Protein 1XBI (pdb70)

B-factor: mean 18.53, std 11.99, range [3.73, 76.04]

Sequence (118 aa):
HMAVYVKFKVPEEIQKELLDAVAKAQKIKKGANEVTKAVERGIAKLVIIAEDVKPEEVVAHLPYLCEEKGIPYAYVASKQDLGKAAGLEVAASSVAIINEGDAEELKVLIEKVNVLKQ

Structure (mmCIF, N/CA/C/O backbone):
data_1XBI
#
_entry.id   1XBI
#
_cell.length_a   43.665
_cell.length_b   48.869
_cell.length_c   51.914
_cell.angle_alpha   90.00
_cell.angle_beta   90.00
_cell.angle_gamma   90.00
#
_symmetry.space_group_name_H-M   'P 21 21 21'
#
loop_
_entity.id
_entity.type
_entity.pdbx_description
1 polymer '50S ribosomal protein L7Ae'
2 non-polymer '4-(2-HYDROXYETHYL)-1-PIPERAZINE ETHANESULFONIC ACID'
3 water water
#
loop_
_atom_site.group_PDB
_atom_site.id
_atom_site.type_symbol
_atom_site.label_atom_id
_atom_site.label_alt_id
_atom_site.label_comp_id
_atom_site.label_asym_id
_atom_site.label_entity_id
_atom_site.label_seq_id
_atom_site.pdbx_PDB_ins_code
_atom_site.Cartn_x
_atom_site.Cartn_y
_atom_site.Cartn_z
_atom_site.occupancy
_atom_site.B_iso_or_equiv
_atom_site.auth_seq_id
_atom_site.auth_comp_id
_atom_site.auth_asym_id
_atom_site.auth_atom_id
_atom_site.pdbx_PDB_model_num
ATOM 1 N N . HIS A 1 3 ? 10.164 56.514 18.418 1.00 58.97 -1 HIS A N 1
ATOM 2 C CA . HIS A 1 3 ? 9.504 55.356 19.308 1.00 55.51 -1 HIS A CA 1
ATOM 3 C C . HIS A 1 3 ? 10.780 54.799 20.132 1.00 47.80 -1 HIS A C 1
ATOM 4 O O . HIS A 1 3 ? 11.594 55.459 20.564 1.00 50.32 -1 HIS A O 1
ATOM 11 N N . MET A 1 4 ? 11.002 53.564 19.945 1.00 39.62 1 MET A N 1
ATOM 12 C CA . MET A 1 4 ? 11.626 52.743 20.382 1.00 32.63 1 MET A CA 1
ATOM 13 C C . MET A 1 4 ? 11.367 52.549 21.790 1.00 21.51 1 MET A C 1
ATOM 14 O O . MET A 1 4 ? 12.001 53.096 22.662 1.00 22.57 1 MET A O 1
ATOM 19 N N . ALA A 1 5 ? 10.431 51.578 22.031 1.00 16.38 2 ALA A N 1
ATOM 20 C CA . ALA A 1 5 ? 10.421 51.028 23.449 1.00 14.68 2 ALA A CA 1
ATOM 21 C C . ALA A 1 5 ? 11.703 50.416 23.803 1.00 13.29 2 ALA A C 1
ATOM 22 O O . ALA A 1 5 ? 12.593 49.972 23.074 1.00 14.93 2 ALA A O 1
ATOM 24 N N . VAL A 1 6 ? 11.976 50.357 25.132 1.00 13.15 3 VAL A N 1
ATOM 25 C CA . VAL A 1 6 ? 13.127 49.830 25.799 1.00 12.45 3 VAL A CA 1
ATOM 26 C C . VAL A 1 6 ? 13.380 48.383 25.295 1.00 11.99 3 VAL A C 1
ATOM 27 O O . VAL A 1 6 ? 14.499 47.893 25.081 1.00 11.94 3 VAL A O 1
ATOM 31 N N . TYR A 1 7 ? 12.251 47.614 25.122 1.00 12.08 4 TYR A N 1
ATOM 32 C CA . TYR A 1 7 ? 12.424 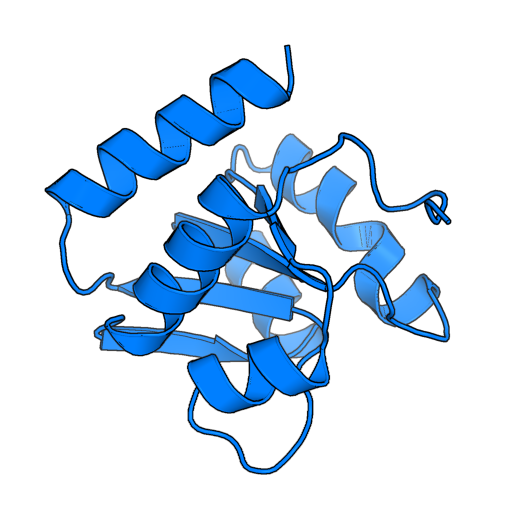46.239 24.720 1.00 10.63 4 TYR A CA 1
ATOM 33 C C . TYR A 1 7 ? 12.840 45.980 23.276 1.00 8.96 4 TYR A C 1
AT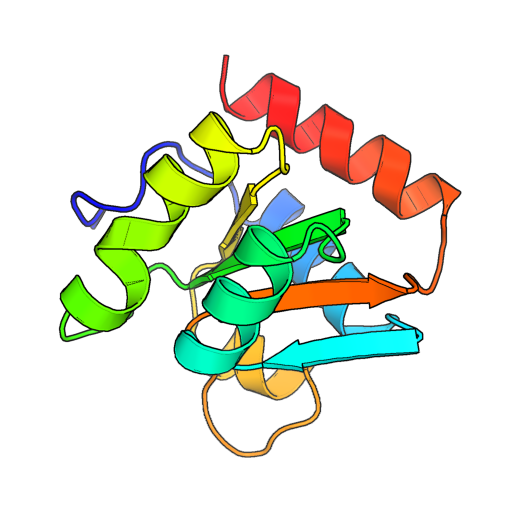OM 34 O O . TYR A 1 7 ? 13.155 44.883 22.878 1.00 10.61 4 TYR A O 1
ATOM 43 N N . VAL A 1 8 ? 12.852 47.071 22.499 1.00 10.58 5 VAL A N 1
ATOM 44 C CA . VAL A 1 8 ? 13.229 47.039 21.078 1.00 9.55 5 VAL A CA 1
ATOM 45 C C . VAL A 1 8 ? 14.774 47.268 21.035 1.00 10.63 5 VAL A C 1
ATOM 46 O O . VAL A 1 8 ? 15.122 48.516 21.179 1.00 12.06 5 VAL A O 1
ATOM 50 N N . LYS A 1 9 ? 15.547 46.284 20.941 1.00 10.72 6 LYS A N 1
ATOM 51 C CA . LYS A 1 9 ? 17.011 46.466 21.154 1.00 12.27 6 LYS A CA 1
ATOM 52 C C . LYS A 1 9 ? 17.775 46.889 19.944 1.00 12.40 6 LYS A C 1
ATOM 53 O O . LYS A 1 9 ? 18.990 47.245 20.086 1.00 13.49 6 LYS A O 1
ATOM 63 N N . PHE A 1 10 ? 17.207 46.744 18.757 1.00 12.57 7 PHE A N 1
ATOM 64 C CA . PHE A 1 10 ? 17.896 47.205 17.498 1.00 12.20 7 PHE A CA 1
ATOM 65 C C . PHE A 1 10 ? 16.846 47.570 16.517 1.00 10.83 7 PHE A C 1
ATOM 66 O O . PHE A 1 10 ? 15.668 47.159 16.648 1.00 12.35 7 PHE A O 1
ATOM 74 N N . LYS A 1 11 ? 17.154 48.356 15.485 1.00 13.72 8 LYS A N 1
ATOM 75 C CA . LYS A 1 11 ? 16.242 48.761 14.415 1.00 13.46 8 LYS A CA 1
ATOM 76 C C . LYS A 1 11 ? 16.200 47.947 13.292 1.00 13.25 8 LYS A C 1
ATOM 77 O O . LYS A 1 11 ? 17.191 47.595 12.752 1.00 18.55 8 LYS A O 1
ATOM 83 N N . VAL A 1 12 ? 15.018 47.460 12.913 1.00 12.91 9 VAL A N 1
ATOM 84 C CA . VAL A 1 12 ? 14.820 46.608 11.829 1.00 14.13 9 VAL A CA 1
ATOM 85 C C . VAL A 1 12 ? 14.029 47.442 10.755 1.00 13.97 9 VAL A C 1
ATOM 86 O O . VAL A 1 12 ? 12.931 47.891 10.993 1.00 16.25 9 VAL A O 1
ATOM 90 N N . PRO A 1 13 ? 14.640 47.668 9.681 1.00 16.92 10 PRO A N 1
ATOM 91 C CA . PRO A 1 13 ? 13.962 48.545 8.720 1.00 19.37 10 PRO A CA 1
ATOM 92 C C . PRO A 1 13 ? 12.843 47.803 8.006 1.00 16.62 10 PRO A C 1
ATOM 93 O O . PRO A 1 13 ? 12.694 46.583 7.996 1.00 14.52 10 PRO A O 1
ATOM 97 N N . GLU A 1 14 ? 11.983 48.553 7.375 1.00 15.73 11 GLU A N 1
ATOM 98 C CA . GLU A 1 14 ? 10.738 48.122 6.800 1.00 16.12 11 GLU A CA 1
ATOM 99 C C . GLU A 1 14 ? 10.976 46.991 5.814 1.00 15.48 11 GLU A C 1
ATOM 100 O O . GLU A 1 14 ? 10.142 46.097 5.683 1.00 14.54 11 GLU A O 1
ATOM 106 N N . GLU A 1 15 ? 12.103 47.009 4.999 1.00 15.16 12 GLU A N 1
ATOM 107 C CA . GLU A 1 15 ? 12.236 46.023 4.091 1.00 14.91 12 GLU A CA 1
ATOM 108 C C . GLU A 1 15 ? 12.426 44.584 4.714 1.00 14.47 12 GLU A C 1
ATOM 109 O O . GLU A 1 15 ? 11.724 43.617 4.289 1.00 14.07 12 GLU A O 1
ATOM 115 N N . ILE A 1 16 ? 13.136 44.577 5.812 1.00 14.64 13 ILE A N 1
ATOM 116 C CA . ILE A 1 16 ? 13.287 43.246 6.546 1.00 13.75 13 ILE A CA 1
ATOM 117 C C . ILE A 1 16 ? 12.030 42.970 7.322 1.00 11.15 13 ILE A C 1
ATOM 118 O O . ILE A 1 16 ? 11.669 41.790 7.446 1.00 13.14 13 ILE A O 1
ATOM 123 N N . GLN A 1 17 ? 11.366 43.981 7.851 1.00 11.34 14 GLN A N 1
ATOM 124 C CA . GLN A 1 17 ? 10.023 43.665 8.421 1.00 10.01 14 GLN A CA 1
ATOM 125 C C . GLN A 1 17 ? 9.148 43.001 7.548 1.00 14.16 14 GLN A C 1
ATOM 126 O O . GLN A 1 17 ? 8.404 42.071 7.879 1.00 12.00 14 GLN A O 1
ATOM 132 N N . LYS A 1 18 ? 9.078 43.397 6.271 1.00 12.15 15 LYS A N 1
ATOM 133 C CA . LYS A 1 18 ? 8.204 42.657 5.315 1.00 10.84 15 LYS A CA 1
ATOM 134 C C . LYS A 1 18 ? 8.622 41.207 5.118 1.00 11.87 15 LYS A C 1
ATOM 135 O O . LYS A 1 18 ? 7.774 40.303 5.056 1.00 13.30 15 LYS A O 1
ATOM 141 N N . GLU A 1 19 ? 9.916 40.968 4.996 1.00 11.45 16 GLU A N 1
ATOM 142 C CA . GLU A 1 19 ? 10.425 39.676 4.924 1.00 13.18 16 GLU A CA 1
ATOM 143 C C . GLU A 1 19 ? 9.990 38.753 6.124 1.00 10.50 16 GLU A C 1
ATOM 144 O O . GLU A 1 19 ? 9.763 37.624 6.020 1.00 13.75 16 GLU A O 1
ATOM 150 N N . LEU A 1 20 ? 10.052 39.363 7.316 1.00 10.93 17 LEU A N 1
ATOM 151 C CA . LEU A 1 20 ? 9.638 38.681 8.549 1.00 8.62 17 LEU A CA 1
ATOM 152 C C . LEU A 1 20 ? 8.226 38.342 8.462 1.00 10.66 17 LEU A C 1
ATOM 153 O O . LEU A 1 20 ? 7.812 37.222 8.814 1.00 9.65 17 LEU A O 1
ATOM 158 N N . LEU A 1 21 ? 7.333 39.264 8.169 1.00 10.58 18 LEU A N 1
ATOM 159 C CA . LEU A 1 21 ? 5.890 38.992 8.003 1.00 10.24 18 LEU A CA 1
ATOM 160 C C . LEU A 1 21 ? 5.646 37.894 6.973 1.00 12.49 18 LEU A C 1
ATOM 161 O O . LEU A 1 21 ? 4.843 37.068 7.183 1.00 11.68 18 LEU A O 1
ATOM 166 N N . ASP A 1 22 ? 6.409 37.977 5.887 1.00 11.49 19 ASP A N 1
ATOM 167 C CA . ASP A 1 22 ? 6.159 37.011 4.844 1.00 12.78 19 ASP A CA 1
ATOM 168 C C . ASP A 1 22 ? 6.611 35.697 5.284 1.00 10.86 19 ASP A C 1
ATOM 169 O O . ASP A 1 22 ? 6.056 34.672 4.998 1.00 12.86 19 ASP A O 1
ATOM 174 N N . ALA A 1 23 ? 7.676 35.507 6.091 1.00 11.07 20 ALA A N 1
ATOM 175 C CA . ALA A 1 23 ? 8.134 34.258 6.670 1.00 12.46 20 ALA A CA 1
ATOM 176 C C . ALA A 1 23 ? 7.039 33.682 7.505 1.00 11.00 20 ALA A C 1
ATOM 177 O O . ALA A 1 23 ? 6.838 32.473 7.615 1.00 12.15 20 ALA A O 1
ATOM 179 N N . VAL A 1 24 ? 6.436 34.451 8.455 1.00 9.94 21 VAL A N 1
ATOM 180 C CA . VAL A 1 24 ? 5.351 34.119 9.279 1.00 10.02 21 VAL A CA 1
ATOM 181 C C . VAL A 1 24 ? 4.170 33.593 8.426 1.00 13.07 21 VAL A C 1
ATOM 182 O O . VAL A 1 24 ? 3.711 32.511 8.657 1.00 11.55 21 VAL A O 1
ATOM 186 N N . ALA A 1 25 ? 3.846 34.265 7.393 1.00 13.26 22 ALA A N 1
ATOM 187 C CA . ALA A 1 25 ? 2.607 33.847 6.512 1.00 10.68 22 ALA A CA 1
ATOM 188 C C . ALA A 1 25 ? 2.864 32.626 5.827 1.00 16.15 22 ALA A C 1
ATOM 189 O O . ALA A 1 25 ? 1.878 31.893 5.668 1.00 17.08 22 ALA A O 1
ATOM 191 N N . LYS A 1 26 ? 4.065 32.237 5.449 1.00 14.94 23 LYS A N 1
ATOM 192 C CA . LYS A 1 26 ? 4.257 31.028 4.784 1.00 12.26 23 LYS A CA 1
ATOM 193 C C . LYS A 1 26 ? 4.6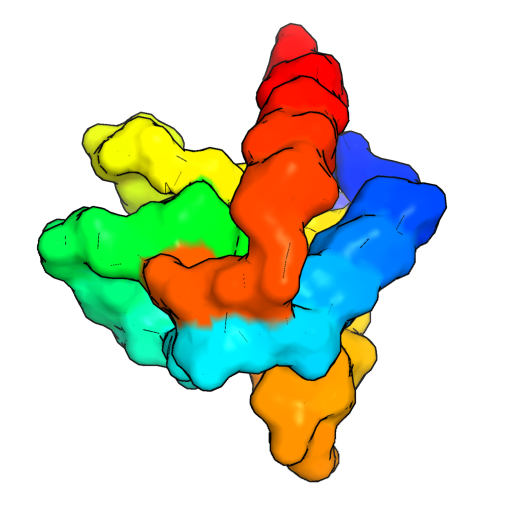60 29.955 5.638 1.00 15.75 23 LYS A C 1
ATOM 194 O O . LYS A 1 26 ? 4.927 28.748 5.238 1.00 13.87 23 LYS A O 1
ATOM 200 N N . ALA A 1 27 ? 4.830 30.126 6.961 1.00 11.91 24 ALA A N 1
ATOM 201 C CA . ALA A 1 27 ? 5.257 29.108 7.901 1.00 11.37 24 ALA A CA 1
ATOM 202 C C . ALA A 1 27 ? 4.291 27.873 7.950 1.00 10.15 24 ALA A C 1
ATOM 203 O O . ALA A 1 27 ? 3.101 28.166 7.856 1.00 13.78 24 ALA A O 1
ATOM 205 N N . GLN A 1 28 ? 4.815 26.739 8.251 1.00 11.69 25 GLN A N 1
ATOM 206 C CA . GLN A 1 28 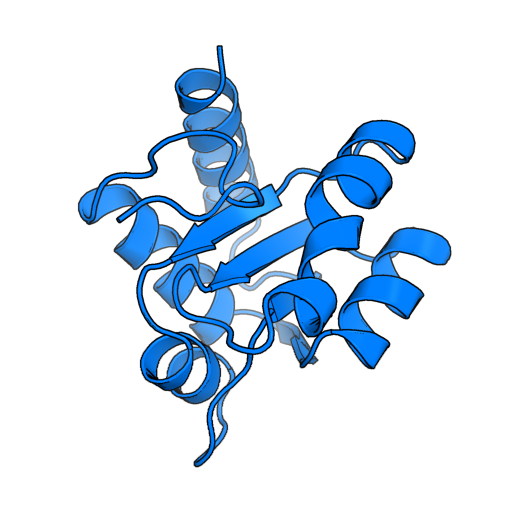? 3.975 25.573 8.416 1.00 12.33 25 GLN A CA 1
ATOM 207 C C . GLN A 1 28 ? 3.452 25.465 9.768 1.00 14.92 25 GLN A C 1
ATOM 208 O O . GLN A 1 28 ? 2.376 25.006 9.955 1.00 14.14 25 GLN A O 1
ATOM 217 N N . LYS A 1 29 ? 4.180 25.814 10.804 1.00 12.16 26 LYS A N 1
ATOM 218 C CA . LYS A 1 29 ? 3.776 25.815 12.203 1.00 10.71 26 LYS A CA 1
ATOM 219 C C . LYS A 1 29 ? 4.314 26.992 12.949 1.00 9.80 26 LYS A C 1
ATOM 220 O O . LYS A 1 29 ? 5.558 27.209 12.877 1.00 10.00 26 LYS A O 1
ATOM 226 N N . ILE A 1 30 ? 3.484 27.722 13.651 1.00 9.74 27 ILE A N 1
ATOM 227 C CA . ILE A 1 30 ? 3.869 28.870 14.433 1.00 9.15 27 ILE A CA 1
ATOM 228 C C . ILE A 1 30 ? 3.298 28.726 15.768 1.00 10.86 27 ILE A C 1
ATOM 229 O O . ILE A 1 30 ? 2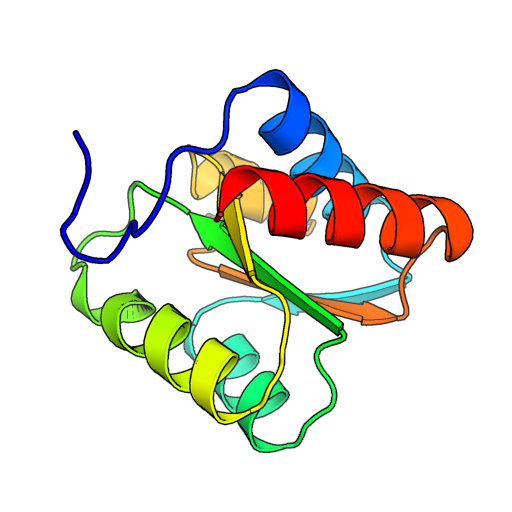.250 28.103 15.991 1.00 11.57 27 ILE A O 1
ATOM 234 N N . LYS A 1 31 ? 3.776 29.549 16.753 1.00 9.15 28 LYS A N 1
ATOM 235 C CA . LYS A 1 31 ? 3.130 29.797 17.975 1.00 9.13 28 LYS A CA 1
ATOM 236 C C . LYS A 1 31 ? 2.858 31.316 18.031 1.00 9.30 28 LYS A C 1
ATOM 237 O O . LYS A 1 31 ? 3.654 32.106 17.574 1.00 10.24 28 LYS A O 1
ATOM 243 N N . LYS A 1 32 ? 1.764 31.694 18.614 1.00 9.11 29 LYS A N 1
ATOM 244 C CA . LYS A 1 32 ? 1.228 33.015 18.583 1.00 9.91 29 LYS A CA 1
ATOM 245 C C . LYS A 1 32 ? 0.972 33.650 19.937 1.00 9.41 29 LYS A C 1
ATOM 246 O O . LYS A 1 32 ? 0.361 32.972 20.803 1.00 10.54 29 LYS A O 1
ATOM 252 N N . GLY A 1 33 ? 1.472 34.824 20.256 1.00 8.33 30 GLY A N 1
ATOM 253 C CA . GLY A 1 33 ? 1.260 35.515 21.437 1.00 8.55 30 GLY A CA 1
ATOM 254 C C . GLY A 1 33 ? 2.381 35.348 22.408 1.00 8.09 30 GLY A C 1
ATOM 255 O O . GLY A 1 33 ? 3.062 34.260 22.321 1.00 8.10 30 GLY A O 1
ATOM 256 N N . ALA A 1 34 ? 2.526 36.192 23.368 1.00 9.50 31 ALA A N 1
ATOM 257 C CA . ALA A 1 34 ? 3.724 36.100 24.309 1.00 8.75 31 ALA A CA 1
ATOM 258 C C . ALA A 1 34 ? 3.718 34.886 25.093 1.00 10.83 31 ALA A C 1
ATOM 259 O O . ALA A 1 34 ? 4.828 34.350 25.305 1.00 11.03 31 ALA A O 1
ATOM 261 N N . ASN A 1 35 ? 2.613 34.385 25.530 1.00 10.04 32 ASN A N 1
ATOM 262 C CA . ASN A 1 35 ? 2.697 33.256 26.485 1.00 13.03 32 ASN A CA 1
ATOM 263 C C . ASN A 1 35 ? 3.177 32.024 25.696 1.00 11.09 32 ASN A C 1
ATOM 264 O O . ASN A 1 35 ? 4.116 31.293 26.133 1.00 11.46 32 ASN A O 1
ATOM 273 N N . GLU A 1 36 ? 2.652 31.673 24.523 1.00 9.68 33 GLU A N 1
ATOM 274 C CA . GLU A 1 36 ? 3.000 30.585 23.699 1.00 9.88 33 GLU A CA 1
ATOM 275 C C . GLU A 1 36 ? 4.386 30.728 23.186 1.00 10.63 33 GLU A C 1
ATOM 276 O O . GLU A 1 36 ? 5.188 29.746 22.997 1.00 10.81 33 GLU A O 1
ATOM 282 N N . VAL A 1 37 ? 4.794 31.914 22.725 1.00 7.03 34 VAL A N 1
ATOM 283 C CA . VAL A 1 37 ? 6.134 32.175 22.275 1.00 8.28 34 VAL A CA 1
ATOM 284 C C . VAL A 1 37 ? 7.150 31.914 23.382 1.00 8.36 34 VAL A C 1
ATOM 285 O O . VAL A 1 37 ? 8.184 31.263 23.118 1.00 8.75 34 VAL A O 1
ATOM 289 N N . THR A 1 38 ? 6.886 32.448 24.568 1.00 8.42 35 THR A N 1
ATOM 290 C CA . THR A 1 38 ? 7.838 32.234 25.662 1.00 10.19 35 THR A CA 1
ATOM 291 C C . THR A 1 38 ? 7.922 30.810 25.955 1.00 10.54 35 THR A C 1
ATOM 292 O O . THR A 1 38 ? 9.113 30.241 26.118 1.00 9.82 35 THR A O 1
ATOM 296 N N . LYS A 1 39 ? 6.878 29.963 25.925 1.00 10.25 36 LYS A N 1
ATOM 297 C CA . LYS A 1 39 ? 6.953 28.515 26.192 1.00 9.66 36 LYS A CA 1
ATOM 298 C C . LYS A 1 39 ? 7.846 27.935 25.173 1.00 12.98 36 LYS A C 1
ATOM 299 O O . LYS A 1 39 ? 8.616 26.966 25.335 1.00 13.21 36 LYS A O 1
ATOM 305 N N . ALA A 1 40 ? 7.682 28.317 23.824 1.00 10.70 37 ALA A N 1
ATOM 306 C CA . ALA A 1 40 ? 8.407 27.676 22.761 1.00 10.55 37 ALA A CA 1
ATOM 307 C C . ALA A 1 40 ? 9.822 27.974 22.837 1.00 10.59 37 ALA A C 1
ATOM 308 O O . ALA A 1 40 ? 10.674 27.055 22.537 1.00 13.00 37 ALA A O 1
ATOM 310 N N . VAL A 1 41 ? 10.286 29.142 23.255 1.00 10.57 38 VAL A N 1
ATOM 311 C CA . VAL A 1 41 ? 11.742 29.470 23.411 1.00 12.27 38 VAL A CA 1
ATOM 312 C C . VAL A 1 41 ? 12.269 28.635 24.566 1.00 13.16 38 VAL A C 1
ATOM 313 O O . VAL A 1 41 ? 13.300 28.080 24.505 1.00 14.87 38 VAL A O 1
ATOM 317 N N . GLU A 1 42 ? 11.507 28.569 25.636 1.00 10.62 39 GLU A N 1
ATOM 318 C CA . GLU A 1 42 ? 11.959 27.831 26.850 1.00 12.41 39 GLU A CA 1
ATOM 319 C C . GLU A 1 42 ? 12.101 26.389 26.500 1.00 15.16 39 GLU A C 1
ATOM 320 O O . GLU A 1 42 ? 13.138 25.746 27.006 1.00 17.83 39 GLU A O 1
ATOM 331 N N . ARG A 1 43 ? 11.317 25.765 25.675 1.00 13.13 40 ARG A N 1
ATOM 332 C CA . ARG A 1 43 ? 11.442 24.380 25.339 1.00 16.46 40 ARG A CA 1
ATOM 333 C C . ARG A 1 43 ? 12.450 24.173 24.157 1.00 17.30 40 ARG A C 1
ATOM 334 O O . ARG A 1 43 ? 12.745 22.986 23.945 1.00 22.04 40 ARG A O 1
ATOM 347 N N . GLY A 1 44 ? 12.935 25.173 23.473 1.00 13.57 41 GLY A N 1
ATOM 348 C CA . GLY A 1 44 ? 13.840 25.114 22.401 1.00 15.55 41 GLY A CA 1
ATOM 349 C C . GLY A 1 44 ? 13.298 24.732 21.087 1.00 17.50 41 GLY A C 1
ATOM 350 O O . GLY A 1 44 ? 14.042 24.345 20.244 1.00 19.57 41 GLY A O 1
ATOM 351 N N . ILE A 1 45 ? 12.018 24.923 20.803 1.00 13.11 42 ILE A N 1
ATOM 352 C CA . ILE A 1 45 ? 11.431 24.630 19.537 1.00 14.96 42 ILE A CA 1
ATOM 353 C C . ILE A 1 45 ? 11.321 25.817 18.563 1.00 12.61 42 ILE A C 1
ATOM 354 O O . ILE A 1 45 ? 10.913 25.665 17.405 1.00 12.93 42 ILE A O 1
ATOM 359 N N . ALA A 1 46 ? 11.493 27.046 19.103 1.00 10.14 43 ALA A N 1
ATOM 360 C CA . ALA A 1 46 ? 11.437 28.196 18.185 1.00 11.55 43 ALA A CA 1
ATOM 361 C C . ALA A 1 46 ? 12.688 28.347 17.399 1.00 9.46 43 ALA A C 1
ATOM 362 O O . ALA A 1 46 ? 13.808 28.386 17.886 1.00 13.03 43 ALA A O 1
ATOM 364 N N . LYS A 1 47 ? 12.515 28.543 16.121 1.00 10.10 44 LYS A N 1
ATOM 365 C CA . LYS A 1 47 ? 13.633 28.796 15.220 1.00 10.71 44 LYS A CA 1
ATOM 366 C C . LYS A 1 47 ? 13.850 30.292 14.955 1.00 10.91 44 LYS A C 1
ATOM 367 O O . LYS A 1 47 ? 14.967 30.716 14.722 1.00 10.86 44 LYS A O 1
ATOM 373 N N . LEU A 1 48 ? 12.860 31.108 15.173 1.00 11.00 45 LEU A N 1
ATOM 374 C CA . LEU A 1 48 ? 12.917 32.539 14.938 1.00 9.46 45 LEU A CA 1
ATOM 375 C C . LEU A 1 48 ? 11.714 33.106 15.647 1.00 8.40 45 LEU A C 1
ATOM 376 O O . LEU A 1 48 ? 10.592 32.685 15.555 1.00 8.57 45 LEU A O 1
ATOM 381 N N . VAL A 1 49 ? 11.990 34.179 16.437 1.00 8.57 46 VAL A N 1
ATOM 382 C CA . VAL A 1 49 ? 10.932 34.910 17.226 1.00 8.00 46 VAL A CA 1
ATOM 383 C C . VAL A 1 49 ? 10.757 36.260 16.621 1.00 6.99 46 VAL A C 1
ATOM 384 O O . VAL A 1 49 ? 11.767 36.986 16.341 1.00 9.42 46 VAL A O 1
ATOM 388 N N . ILE A 1 50 ? 9.563 36.720 16.352 1.00 7.36 47 ILE A N 1
ATOM 389 C CA . ILE A 1 50 ? 9.257 38.008 15.764 1.00 7.09 47 ILE A CA 1
ATOM 390 C C . ILE A 1 50 ? 8.401 38.793 16.743 1.00 6.44 47 ILE A C 1
ATOM 391 O O . ILE A 1 50 ? 7.422 38.236 17.279 1.00 8.06 47 ILE A O 1
ATOM 400 N N . ILE A 1 51 ? 8.826 39.970 17.212 1.00 7.00 48 ILE A N 1
ATOM 401 C CA . ILE A 1 51 ? 8.197 40.751 18.274 1.00 7.24 48 ILE A CA 1
ATOM 402 C C . ILE A 1 51 ? 7.688 42.094 17.702 1.00 8.43 48 ILE A C 1
ATOM 403 O O . ILE A 1 51 ? 8.442 42.729 17.021 1.00 8.10 48 ILE A O 1
ATOM 408 N N . ALA A 1 52 ? 6.428 42.394 17.880 1.00 8.49 49 ALA A N 1
ATOM 409 C CA . ALA A 1 52 ? 5.901 43.694 17.527 1.00 7.88 49 ALA A CA 1
ATOM 410 C C . ALA A 1 52 ? 6.473 44.808 18.334 1.00 9.71 49 ALA A C 1
ATOM 411 O O . ALA A 1 52 ? 6.674 44.607 19.507 1.00 8.80 49 ALA A O 1
ATOM 413 N N . GLU A 1 53 ? 6.645 45.995 17.723 1.00 8.40 50 GLU A N 1
ATOM 414 C CA . GLU A 1 53 ? 7.204 47.146 18.434 1.00 7.91 50 GLU A CA 1
ATOM 415 C C . GLU A 1 53 ? 6.247 47.870 19.161 1.00 8.99 50 GLU A C 1
ATOM 416 O O . GLU A 1 53 ? 6.642 48.752 19.978 1.00 11.10 50 GLU A O 1
ATOM 422 N N . ASP A 1 54 ? 4.954 47.720 18.982 1.00 9.02 51 ASP A N 1
ATOM 423 C CA . ASP A 1 54 ? 3.880 48.548 19.559 1.00 10.31 51 ASP A CA 1
ATOM 424 C C . ASP A 1 54 ? 3.005 47.888 20.565 1.00 10.21 51 ASP A C 1
ATOM 425 O O . ASP A 1 54 ? 1.864 48.255 20.832 1.00 12.18 51 ASP A O 1
ATOM 430 N N . VAL A 1 55 ? 3.608 46.978 21.362 1.00 9.83 52 VAL A N 1
ATOM 431 C CA . VAL A 1 55 ? 2.934 46.203 22.430 1.00 9.65 52 VAL A CA 1
ATOM 432 C C . VAL A 1 55 ? 2.802 47.072 23.617 1.00 9.90 52 VAL A C 1
ATOM 433 O O . VAL A 1 55 ? 3.817 47.680 24.076 1.00 11.41 52 VAL A O 1
ATOM 437 N N . LYS A 1 56 ? 1.626 47.151 24.177 1.00 12.47 53 LYS A N 1
ATOM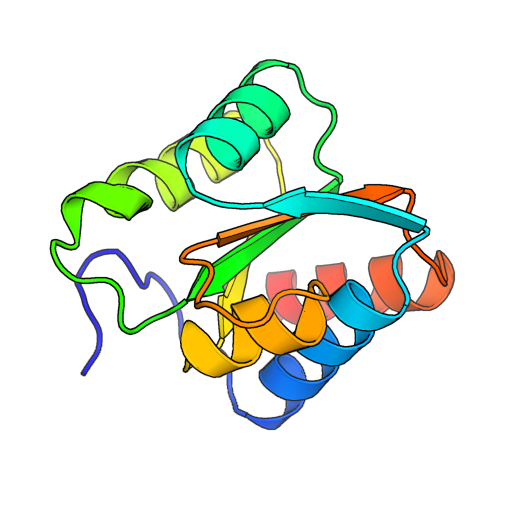 438 C CA . LYS A 1 56 ? 1.386 47.906 25.462 1.00 12.41 53 LYS A CA 1
ATOM 439 C C . LYS A 1 56 ? 0.406 47.081 26.252 1.00 13.56 53 LYS A C 1
ATOM 440 O O . LYS A 1 56 ? -0.637 46.500 25.755 1.00 15.37 53 LYS A O 1
ATOM 451 N N . PRO A 1 57 ? 0.620 46.783 27.526 1.00 12.20 54 PRO A N 1
ATOM 452 C CA . PRO A 1 57 ? 1.808 47.145 28.248 1.00 11.70 54 PRO A CA 1
ATOM 453 C C . PRO A 1 57 ? 3.083 46.402 27.733 1.00 9.02 54 PRO A C 1
ATOM 454 O O . PRO A 1 57 ? 3.050 45.312 27.289 1.00 11.79 54 PRO A O 1
ATOM 458 N N . GLU A 1 58 ? 4.167 47.158 27.707 1.00 10.74 55 GLU A N 1
ATOM 459 C CA . GLU A 1 58 ? 5.435 46.629 27.163 1.00 10.05 55 GLU A CA 1
ATOM 460 C C . GLU A 1 58 ? 5.884 45.446 27.853 1.00 11.40 55 GLU A C 1
ATOM 461 O O . GLU A 1 58 ? 6.544 44.505 27.253 1.00 9.24 55 GLU A O 1
ATOM 471 N N . GLU A 1 59 ? 5.574 45.277 29.134 1.00 10.42 56 GLU A N 1
ATOM 472 C CA . GLU A 1 59 ? 5.865 44.049 29.966 1.00 11.48 56 GLU A CA 1
ATOM 473 C C . GLU A 1 59 ? 5.346 42.810 29.349 1.00 10.15 56 GLU A C 1
ATOM 474 O O . GLU A 1 59 ? 5.919 41.759 29.640 1.00 12.46 56 GLU A O 1
ATOM 485 N N . VAL A 1 60 ? 4.379 42.803 28.490 1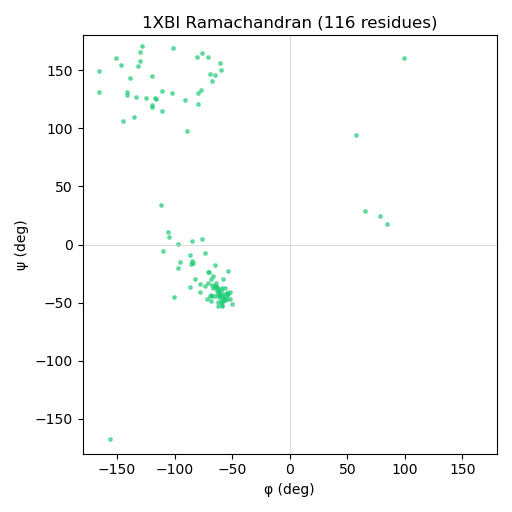.00 8.61 57 VAL A N 1
ATOM 486 C CA . VAL A 1 60 ? 3.896 41.589 27.857 1.00 7.83 57 VAL A CA 1
ATOM 487 C C . VAL A 1 60 ? 5.052 40.899 27.121 1.00 9.39 57 VAL A C 1
ATOM 488 O O . VAL A 1 60 ? 5.061 39.676 27.051 1.00 9.59 57 VAL A O 1
ATOM 495 N N . VAL A 1 61 ? 5.859 41.702 26.391 1.00 7.57 58 VAL A N 1
ATOM 496 C CA . VAL A 1 61 ? 6.991 41.144 25.599 1.00 8.13 58 VAL A CA 1
ATOM 497 C C . VAL A 1 61 ? 8.387 41.496 26.157 1.00 7.06 58 VAL A C 1
ATOM 498 O O . VAL A 1 61 ? 9.351 41.066 25.528 1.00 8.69 58 VAL A O 1
ATOM 502 N N . ALA A 1 62 ? 8.509 42.290 27.147 1.00 10.12 59 ALA A N 1
ATOM 503 C CA . ALA A 1 62 ? 9.835 42.865 27.507 1.00 8.26 59 ALA A CA 1
ATOM 504 C C . ALA A 1 62 ? 10.783 41.867 27.936 1.00 9.79 59 ALA A C 1
ATOM 505 O O . ALA A 1 62 ? 12.057 42.162 27.799 1.00 11.35 59 ALA A O 1
ATOM 507 N N . HIS A 1 63 ? 10.436 40.646 28.320 1.00 8.63 60 HIS A N 1
ATOM 508 C CA . HIS A 1 63 ? 11.346 39.569 28.738 1.00 8.89 60 HIS A CA 1
ATOM 509 C C . HIS A 1 63 ? 11.853 38.843 27.576 1.00 9.22 60 HIS A C 1
ATOM 510 O O . HIS A 1 63 ? 12.792 38.047 27.689 1.00 10.56 60 HIS A O 1
ATOM 517 N N . LEU A 1 64 ? 11.274 38.945 26.352 1.00 7.62 61 LEU A N 1
ATOM 518 C CA . LEU A 1 64 ? 11.573 38.063 25.250 1.00 7.88 61 LEU A CA 1
ATOM 519 C C . LEU A 1 64 ? 12.997 38.268 24.734 1.00 7.70 61 LEU A C 1
ATOM 520 O O . LEU A 1 64 ? 13.644 37.204 24.394 1.00 8.62 61 LEU A O 1
ATOM 525 N N . PRO A 1 65 ? 13.480 39.474 24.472 1.00 7.85 62 PRO A N 1
ATOM 526 C CA . PRO A 1 65 ? 14.874 39.551 23.896 1.00 8.09 62 PRO A CA 1
ATOM 527 C C . PRO A 1 65 ? 15.849 38.869 24.784 1.00 8.04 62 PRO A C 1
ATOM 528 O O . PRO A 1 65 ? 16.675 38.084 24.281 1.00 9.64 62 PRO A O 1
ATOM 532 N N . TYR A 1 66 ? 15.832 39.079 26.089 1.00 8.30 63 TYR A N 1
ATOM 533 C CA . TYR A 1 66 ? 16.741 38.421 27.012 1.00 8.09 63 TYR A CA 1
ATOM 534 C C . TYR A 1 66 ? 16.628 36.946 26.926 1.00 7.60 63 TYR A C 1
ATOM 535 O O . TYR A 1 66 ? 17.626 36.162 26.875 1.00 8.47 63 TYR A O 1
ATOM 544 N N . LEU A 1 67 ? 15.415 36.401 26.968 1.00 7.47 64 LEU A N 1
ATOM 545 C CA . LEU A 1 67 ? 15.212 34.940 26.918 1.00 9.99 64 LEU A CA 1
ATOM 546 C C . LEU A 1 67 ? 15.770 34.329 25.613 1.00 8.54 64 LEU A C 1
ATOM 547 O O . LEU A 1 67 ? 16.412 33.312 25.641 1.00 10.30 64 LEU A O 1
ATOM 552 N N . CYS A 1 68 ? 15.480 35.026 24.494 1.00 7.94 65 CYS A N 1
ATOM 553 C CA . CYS A 1 68 ? 15.978 34.551 23.250 1.00 8.67 65 CYS A CA 1
ATOM 554 C C . CYS A 1 68 ? 17.467 34.550 23.235 1.00 10.27 65 CYS A C 1
ATOM 555 O O . CYS A 1 68 ? 18.123 33.553 22.749 1.00 9.64 65 CYS A O 1
ATOM 558 N N . GLU A 1 69 ? 18.104 35.619 23.606 1.00 8.48 66 GLU A N 1
ATOM 559 C CA . GLU A 1 69 ? 19.580 35.703 23.613 1.00 9.16 66 GLU A CA 1
ATOM 560 C C . GLU A 1 69 ? 20.149 34.606 24.499 1.00 8.49 66 GLU A C 1
ATOM 561 O O . GLU A 1 69 ? 21.151 33.957 24.119 1.00 10.02 66 GLU A O 1
ATOM 567 N N . GLU A 1 70 ? 19.580 34.325 25.685 1.00 7.64 67 GLU A N 1
ATOM 568 C CA . GLU A 1 70 ? 20.098 33.418 26.671 1.00 8.19 67 GLU A CA 1
ATOM 569 C C . GLU A 1 70 ? 19.944 32.026 26.139 1.00 10.10 67 GLU A C 1
ATOM 570 O O . GLU A 1 70 ? 20.623 31.102 26.657 1.00 10.16 67 GLU A O 1
ATOM 576 N N . LYS A 1 71 ? 19.040 31.736 25.216 1.00 10.25 68 LYS A N 1
ATOM 577 C CA . LYS A 1 71 ? 18.778 30.394 24.604 1.00 10.18 68 LYS A CA 1
ATOM 578 C C . LYS A 1 71 ? 19.332 30.343 23.237 1.00 10.66 68 LYS A C 1
ATOM 579 O O . LYS A 1 71 ? 19.187 29.301 22.534 1.00 11.23 68 LYS A O 1
ATOM 585 N N . GLY A 1 72 ? 20.058 31.281 22.721 1.00 10.91 69 GLY A N 1
ATOM 586 C CA . GLY A 1 72 ? 20.589 31.221 21.357 1.00 12.57 69 GLY A CA 1
ATOM 587 C C . GLY A 1 72 ? 19.578 31.243 20.273 1.00 10.59 69 GLY A C 1
ATOM 588 O O . GLY A 1 72 ? 19.928 30.724 19.179 1.00 15.10 69 GLY A O 1
ATOM 589 N N . ILE A 1 73 ? 18.451 31.856 20.472 1.00 9.98 70 ILE A N 1
ATOM 590 C CA . ILE A 1 73 ? 17.353 31.859 19.470 1.00 10.37 70 ILE A CA 1
ATOM 591 C C . ILE A 1 73 ? 17.347 33.188 18.762 1.00 8.81 70 ILE A C 1
ATOM 592 O O . ILE A 1 73 ? 17.252 34.235 19.406 1.00 10.34 70 ILE A O 1
ATOM 601 N N . PRO A 1 74 ? 17.315 33.227 17.454 1.00 10.08 71 PRO A N 1
ATOM 602 C CA . PRO A 1 74 ? 17.296 34.499 16.728 1.00 11.49 71 PRO A CA 1
ATOM 603 C C . PRO A 1 74 ? 15.901 35.190 16.984 1.00 9.77 71 PRO A C 1
ATOM 604 O O . PRO A 1 74 ? 14.852 34.495 16.992 1.00 8.85 71 PRO A O 1
ATOM 608 N N . TYR A 1 75 ? 15.922 36.478 17.027 1.00 9.59 72 TYR A N 1
ATOM 609 C CA . TYR A 1 75 ? 14.708 37.277 17.176 1.00 8.03 72 TYR A CA 1
ATOM 610 C C . TYR A 1 75 ? 14.837 38.549 16.437 1.00 8.61 72 TYR A C 1
ATOM 611 O O . TYR A 1 75 ? 15.952 39.082 16.165 1.00 10.90 72 TYR A O 1
ATOM 620 N N . ALA A 1 76 ? 13.781 39.143 16.039 1.00 7.19 73 ALA A N 1
ATOM 621 C CA . ALA A 1 76 ? 13.669 40.492 15.461 1.00 8.69 73 ALA A CA 1
ATOM 622 C C . ALA A 1 76 ? 12.374 41.135 15.595 1.00 9.50 73 ALA A C 1
ATOM 623 O O . ALA A 1 76 ? 11.524 40.590 16.398 1.00 8.95 73 ALA A O 1
ATOM 625 N N . TYR A 1 77 ? 12.074 42.222 14.918 1.00 9.87 74 TYR A N 1
ATOM 626 C CA . TYR A 1 77 ? 10.889 43.074 15.264 1.00 8.01 74 TYR A CA 1
ATOM 627 C C . TYR A 1 77 ? 10.073 43.390 13.971 1.00 8.96 74 TYR A C 1
ATOM 628 O O . TYR A 1 77 ? 10.733 43.549 12.911 1.00 9.45 74 TYR A O 1
ATOM 637 N N . VAL A 1 78 ? 8.824 43.632 14.121 1.00 8.22 75 VAL A N 1
ATOM 638 C CA . VAL A 1 78 ? 7.982 44.298 13.085 1.00 7.97 75 VAL A CA 1
ATOM 639 C C . VAL A 1 78 ? 7.250 45.404 13.761 1.00 8.05 75 VAL A C 1
ATOM 640 O O . VAL A 1 78 ? 6.959 45.396 14.992 1.00 9.47 75 VAL A O 1
ATOM 644 N N . ALA A 1 79 ? 6.797 46.420 13.002 1.00 9.48 76 ALA A N 1
ATOM 645 C CA . ALA A 1 79 ? 6.171 47.529 13.553 1.00 10.03 76 ALA A CA 1
ATOM 646 C C . ALA A 1 79 ? 4.887 47.316 14.320 1.00 10.04 76 ALA A C 1
ATOM 647 O O . ALA A 1 79 ? 4.610 48.033 15.290 1.00 11.76 76 ALA A O 1
ATOM 649 N N . SER A 1 80 ? 4.045 46.453 13.772 1.00 9.69 77 SER A N 1
ATOM 650 C CA . SER A 1 80 ? 2.607 46.348 14.090 1.00 9.34 77 SER A CA 1
ATOM 651 C C . SER A 1 80 ? 2.152 45.028 14.645 1.00 9.02 77 SER A C 1
ATOM 652 O O . SER A 1 80 ? 2.199 44.056 13.826 1.00 10.74 77 SER A O 1
ATOM 655 N N . LYS A 1 81 ? 1.655 45.021 15.819 1.00 8.50 78 LYS A N 1
ATOM 656 C CA . LYS A 1 81 ? 1.020 43.801 16.249 1.00 8.80 78 LYS A CA 1
ATOM 657 C C . LYS A 1 81 ? -0.242 43.356 15.560 1.00 8.56 78 LYS A C 1
ATOM 658 O O . LYS A 1 81 ? -0.516 42.233 15.427 1.00 8.79 78 LYS A O 1
ATOM 664 N N . GLN A 1 82 ? -0.950 44.349 15.030 1.00 10.16 79 GLN A N 1
ATOM 665 C CA . GLN A 1 82 ? -2.117 44.055 14.086 1.00 10.61 79 GLN A CA 1
ATOM 666 C C . GLN A 1 82 ? -1.622 43.273 12.914 1.00 9.77 79 GLN A C 1
ATOM 667 O O . GLN A 1 82 ? -2.176 42.250 12.536 1.00 10.65 79 GLN A O 1
ATOM 673 N N . ASP A 1 83 ? -0.559 43.825 12.246 1.00 7.83 80 ASP A N 1
ATOM 674 C CA . ASP A 1 83 ? -0.047 43.223 11.110 1.00 8.43 80 ASP A CA 1
ATOM 675 C C . ASP A 1 83 ? 0.507 41.827 11.339 1.00 8.28 80 ASP A C 1
ATOM 676 O O . ASP A 1 83 ? 0.425 40.925 10.597 1.00 10.12 80 ASP A O 1
ATOM 681 N N . LEU A 1 84 ? 1.191 41.738 12.494 1.00 9.11 81 LEU A N 1
ATOM 682 C CA . LEU A 1 84 ? 1.747 40.405 12.926 1.00 7.71 81 LEU A CA 1
ATOM 683 C C . LEU A 1 84 ? 0.716 39.374 13.108 1.00 6.64 81 LEU A C 1
ATOM 684 O O . LEU A 1 84 ? 0.806 38.239 12.648 1.00 9.55 81 LEU A O 1
ATOM 689 N N . GLY A 1 85 ? -0.392 39.773 13.786 1.00 8.31 82 GLY A N 1
ATOM 690 C CA . GLY A 1 85 ? -1.525 38.843 13.914 1.00 9.32 82 GLY A CA 1
ATOM 691 C C . GLY A 1 85 ? -2.138 38.468 12.614 1.00 9.84 82 GLY A C 1
ATOM 692 O O . GLY A 1 85 ? -2.407 37.248 12.348 1.00 10.69 82 GLY A O 1
ATOM 693 N N . LYS A 1 86 ? -2.259 39.433 11.685 1.00 10.55 83 LYS A N 1
ATOM 694 C CA . LYS A 1 86 ? -2.811 39.017 10.323 1.00 12.69 83 LYS A CA 1
ATOM 695 C C . LYS A 1 86 ? -1.880 38.125 9.625 1.00 10.94 83 LYS A C 1
ATOM 696 O O . LYS A 1 86 ? -2.231 37.095 8.971 1.00 13.21 83 LYS A O 1
ATOM 702 N N . ALA A 1 87 ? -0.537 38.314 9.709 1.00 10.61 84 ALA A N 1
ATOM 703 C CA . ALA A 1 87 ? 0.430 37.399 8.990 1.00 10.64 84 ALA A CA 1
ATOM 704 C C . ALA A 1 87 ? 0.279 36.015 9.583 1.00 12.09 84 ALA A C 1
ATOM 705 O O . ALA A 1 87 ? 0.460 35.028 8.962 1.00 11.62 84 ALA A O 1
ATOM 707 N N . ALA A 1 88 ? 0.048 35.869 10.904 1.00 11.96 85 ALA A N 1
ATOM 708 C CA . ALA A 1 88 ? -0.139 34.644 11.600 1.00 9.82 85 ALA A CA 1
ATOM 709 C C . ALA A 1 88 ? -1.476 34.073 11.374 1.00 11.25 85 ALA A C 1
ATOM 710 O O . ALA A 1 88 ? -1.769 33.005 12.067 1.00 13.58 85 ALA A O 1
ATOM 712 N N . GLY A 1 89 ? -2.364 34.575 10.551 1.00 13.35 86 GLY A N 1
ATOM 713 C CA . GLY A 1 89 ? -3.688 33.958 10.258 1.00 13.05 86 GLY A CA 1
ATOM 714 C C . GLY A 1 89 ? -4.675 34.289 11.189 1.00 15.93 86 GLY A C 1
ATOM 715 O O . GLY A 1 89 ? -5.714 33.642 11.121 1.00 17.12 86 GLY A O 1
ATOM 716 N N . LEU A 1 90 ? -4.552 35.349 12.035 1.00 11.52 87 LEU A N 1
ATOM 717 C CA . LEU A 1 90 ? -5.575 35.689 12.970 1.00 14.48 87 LEU A CA 1
ATOM 718 C C . LEU A 1 90 ? -6.420 36.911 12.432 1.00 13.67 87 LEU A C 1
ATOM 719 O O . LEU A 1 90 ? -5.881 37.704 11.670 1.00 17.03 87 LEU A O 1
ATOM 724 N N . GLU A 1 91 ? -7.563 37.172 13.141 1.00 16.04 88 GLU A N 1
ATOM 725 C CA . GLU A 1 91 ? -8.291 38.384 12.983 1.00 21.18 88 GLU A CA 1
ATOM 726 C C . GLU A 1 91 ? -8.121 39.306 14.108 1.00 19.80 88 GLU A C 1
ATOM 727 O O . GLU A 1 91 ? -8.532 40.354 14.013 1.00 24.58 88 GLU A O 1
ATOM 733 N N . VAL A 1 92 ? -7.157 39.041 15.028 1.00 13.78 89 VAL A N 1
ATOM 734 C CA . VAL A 1 92 ? -6.767 39.899 16.108 1.00 14.73 89 VAL A CA 1
ATOM 735 C C . VAL A 1 92 ? -5.211 40.114 16.108 1.00 11.55 89 VAL A C 1
ATOM 736 O O . VAL A 1 92 ? -4.526 39.391 15.305 1.00 10.74 89 VAL A O 1
ATOM 740 N N . ALA A 1 93 ? -4.697 41.024 16.921 1.00 10.66 90 ALA A N 1
ATOM 741 C CA . ALA A 1 93 ? -3.246 41.227 16.980 1.00 9.91 90 ALA A CA 1
ATOM 742 C C . ALA A 1 93 ? -2.531 40.078 17.638 1.00 8.71 90 ALA A C 1
ATOM 743 O O . ALA A 1 93 ? -3.136 39.265 18.339 1.00 10.17 90 ALA A O 1
ATOM 745 N N . ALA A 1 94 ? -1.256 40.077 17.349 1.00 9.30 91 ALA A N 1
ATOM 746 C CA . ALA A 1 94 ? -0.326 39.143 18.031 1.00 8.21 91 ALA A CA 1
ATOM 747 C C . ALA A 1 94 ? 0.889 40.009 18.455 1.00 6.81 91 ALA A C 1
ATOM 748 O O . ALA A 1 94 ? 1.485 40.684 17.612 1.00 8.45 91 ALA A O 1
ATOM 750 N N . SER A 1 95 ? 1.312 39.991 19.759 1.00 8.15 92 SER A N 1
ATOM 751 C CA . SER A 1 95 ? 2.434 40.698 20.213 1.00 6.33 92 SER A CA 1
ATOM 752 C C . SER A 1 95 ? 3.744 40.167 19.740 1.00 9.09 92 SER A C 1
ATOM 753 O O . SER A 1 95 ? 4.765 40.848 19.697 1.00 7.85 92 SER A O 1
ATOM 756 N N . SER A 1 96 ? 3.744 38.886 19.383 1.00 7.96 93 SER A N 1
ATOM 757 C CA . SER A 1 96 ? 4.903 38.052 19.159 1.00 7.01 93 SER A CA 1
ATOM 758 C C . SER A 1 96 ? 4.473 36.774 18.427 1.00 7.28 93 SER A C 1
ATOM 759 O O . SER A 1 96 ? 3.348 36.275 18.662 1.00 7.65 93 SER A O 1
ATOM 762 N N . VAL A 1 97 ? 5.381 36.230 17.609 1.00 7.01 94 VAL A N 1
ATOM 763 C CA . VAL A 1 97 ? 5.206 34.958 16.909 1.00 7.58 94 VAL A CA 1
ATOM 764 C C . VAL A 1 97 ? 6.513 34.223 16.991 1.00 7.49 94 VAL A C 1
ATOM 765 O O . VAL A 1 97 ? 7.571 34.826 16.828 1.00 9.04 94 VAL A O 1
ATOM 769 N N . ALA A 1 98 ? 6.452 32.882 17.132 1.00 7.82 95 ALA A N 1
ATOM 770 C CA . ALA A 1 98 ? 7.614 32.003 17.006 1.00 7.22 95 ALA A CA 1
ATOM 771 C C . ALA A 1 98 ? 7.326 31.095 15.800 1.00 7.70 95 ALA A C 1
ATOM 772 O O . ALA A 1 98 ? 6.337 30.414 15.732 1.00 9.07 95 ALA A O 1
ATOM 774 N N . ILE A 1 99 ? 8.314 31.091 14.842 1.00 7.79 96 ILE A N 1
ATOM 775 C CA . ILE A 1 99 ? 8.296 30.108 13.751 1.00 8.09 96 ILE A CA 1
ATOM 776 C C . ILE A 1 99 ? 8.832 28.769 14.270 1.00 8.40 96 ILE A C 1
ATOM 777 O O . ILE A 1 99 ? 9.995 28.747 14.724 1.00 9.70 96 ILE A O 1
ATOM 782 N N . ILE A 1 100 ? 8.069 27.684 14.218 1.00 9.23 97 ILE A N 1
ATOM 783 C CA . ILE A 1 100 ? 8.439 26.360 14.692 1.00 8.64 97 ILE A CA 1
ATOM 784 C C . ILE A 1 100 ? 8.862 25.523 13.504 1.00 10.46 97 ILE A C 1
ATOM 785 O O . ILE A 1 100 ? 9.956 24.953 13.528 1.00 11.29 97 ILE A O 1
ATOM 790 N N . ASN A 1 101 ? 8.129 25.566 12.431 1.00 10.77 98 ASN A N 1
ATOM 791 C CA . ASN A 1 101 ? 8.404 24.812 11.198 1.00 10.59 98 ASN A CA 1
ATOM 792 C C . ASN A 1 101 ? 8.180 25.829 10.063 1.00 10.06 98 ASN A C 1
ATOM 793 O O . ASN A 1 101 ? 7.079 26.323 9.864 1.00 12.14 98 ASN A O 1
ATOM 798 N N . GLU A 1 102 ? 9.270 26.190 9.460 1.00 10.86 99 GLU A N 1
ATOM 799 C CA . GLU A 1 102 ? 9.176 27.256 8.404 1.00 11.75 99 GLU A CA 1
ATOM 800 C C . GLU A 1 102 ? 8.691 26.799 6.973 1.00 12.57 99 GLU A C 1
ATOM 801 O O . GLU A 1 102 ? 8.697 25.495 6.735 1.00 16.22 99 GLU A O 1
ATOM 807 N N . GLY A 1 103 ? 8.248 27.696 6.166 1.00 12.73 100 GLY A N 1
ATOM 808 C CA . GLY A 1 103 ? 7.761 27.380 4.794 1.00 12.37 100 GLY A CA 1
ATOM 809 C C . GLY A 1 103 ? 8.881 27.288 3.920 1.00 16.48 100 GLY A C 1
ATOM 810 O O . GLY A 1 103 ? 8.795 26.556 2.837 1.00 21.53 100 GLY A O 1
ATOM 811 N N . ASP A 1 104 ? 10.031 27.923 4.019 1.00 15.19 101 ASP A N 1
ATOM 812 C CA . ASP A 1 104 ? 11.153 27.955 3.090 1.00 15.88 101 ASP A CA 1
ATOM 813 C C . ASP A 1 104 ? 12.319 28.019 3.902 1.00 16.55 101 ASP A C 1
ATOM 814 O O . ASP A 1 104 ? 12.715 29.050 4.500 1.00 15.12 101 ASP A O 1
ATOM 819 N N . ALA A 1 105 ? 13.054 26.985 4.011 1.00 14.89 102 ALA A N 1
ATOM 820 C CA . ALA A 1 105 ? 14.260 26.758 4.831 1.00 13.94 102 ALA A CA 1
ATO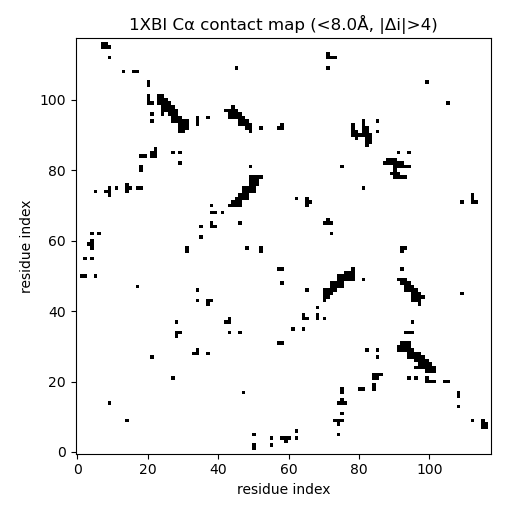M 821 C C . ALA A 1 105 ? 15.319 27.805 4.384 1.00 14.24 102 ALA A C 1
ATOM 822 O O . ALA A 1 105 ? 16.164 28.340 5.140 1.00 16.54 102 ALA A O 1
ATOM 824 N N . GLU A 1 106 ? 15.538 27.906 3.106 1.00 19.44 103 GLU A N 1
ATOM 825 C CA . GLU A 1 106 ? 16.647 28.655 2.629 1.00 18.71 103 GLU A CA 1
ATOM 826 C C . GLU A 1 106 ? 16.384 30.090 2.898 1.00 19.57 103 GLU A C 1
ATOM 827 O O . GLU A 1 106 ? 17.228 30.812 3.265 1.00 19.49 103 GLU A O 1
ATOM 838 N N . GLU A 1 107 ? 15.208 30.598 2.642 1.00 17.02 104 GLU A N 1
ATOM 839 C CA . GLU A 1 107 ? 14.821 31.935 3.003 1.00 12.93 104 GLU A CA 1
ATOM 840 C C . GLU A 1 107 ? 14.997 32.140 4.481 1.00 15.02 104 GLU A C 1
ATOM 841 O O . GLU A 1 107 ? 15.365 33.320 4.812 1.00 16.39 104 GLU A O 1
ATOM 852 N N . LEU A 1 108 ? 14.528 31.241 5.320 1.00 14.98 105 LEU A N 1
ATOM 853 C CA . LEU A 1 108 ? 14.787 31.474 6.807 1.00 15.08 105 LEU A CA 1
ATOM 854 C C . LEU A 1 108 ? 16.234 31.652 7.103 1.00 14.57 105 LEU A C 1
ATOM 855 O O . LEU A 1 108 ? 16.614 32.503 7.912 1.00 16.71 105 LEU A O 1
ATOM 860 N N . LYS A 1 109 ? 17.148 30.798 6.585 1.00 14.63 106 LYS A N 1
ATOM 861 C CA . LYS A 1 109 ? 18.564 30.851 6.947 1.00 19.03 106 LYS A CA 1
ATOM 862 C C . LYS A 1 109 ? 19.179 32.281 6.428 1.00 16.67 106 LYS A C 1
ATOM 863 O O . LYS A 1 109 ? 19.765 32.974 7.241 1.00 17.89 106 LYS A O 1
ATOM 869 N N . VAL A 1 110 ? 18.661 32.791 5.278 1.00 16.74 107 VAL A N 1
ATOM 870 C CA . VAL A 1 110 ? 19.120 34.115 4.744 1.00 16.12 107 VAL A CA 1
ATOM 871 C C . VAL A 1 110 ? 18.562 35.232 5.587 1.00 19.70 107 VAL A C 1
ATOM 872 O O . VAL A 1 110 ? 19.279 36.145 5.990 1.00 18.01 107 VAL A O 1
ATOM 876 N N . LEU A 1 111 ? 17.322 35.110 6.110 1.00 16.69 108 LEU A N 1
ATOM 877 C CA . LEU A 1 111 ? 16.703 36.172 6.841 1.00 16.19 108 LEU A CA 1
ATOM 878 C C . LEU A 1 111 ? 17.362 36.155 8.288 1.00 14.16 108 LEU A C 1
ATOM 879 O O . LEU A 1 111 ? 17.620 37.325 8.767 1.00 14.20 108 LEU A O 1
ATOM 884 N N . ILE A 1 112 ? 17.608 35.039 8.923 1.00 12.99 109 ILE A N 1
ATOM 885 C CA . ILE A 1 112 ? 18.338 34.954 10.140 1.00 13.55 109 ILE A CA 1
ATOM 886 C C . ILE A 1 112 ? 19.705 35.582 10.122 1.00 19.14 109 ILE A C 1
ATOM 887 O O . ILE A 1 112 ? 20.034 36.453 10.933 1.00 15.70 109 ILE A O 1
ATOM 892 N N . GLU A 1 113 ? 20.432 35.357 9.013 1.00 16.37 110 GLU A N 1
ATOM 893 C CA . GLU A 1 113 ? 21.655 36.117 8.860 1.00 17.37 110 GLU A CA 1
ATOM 894 C C . GLU A 1 113 ? 21.471 37.554 8.653 1.00 18.03 110 GLU A C 1
ATOM 895 O O . GLU A 1 113 ? 22.279 38.366 9.108 1.00 17.73 110 GLU A O 1
ATOM 901 N N . LYS A 1 114 ? 20.553 38.022 7.814 1.00 16.36 111 LYS A N 1
ATOM 902 C CA . LYS A 1 114 ? 20.295 39.382 7.679 1.00 16.94 111 LYS A CA 1
ATOM 903 C C . LYS A 1 114 ? 20.081 39.952 9.082 1.00 20.24 111 LYS A C 1
ATOM 904 O O . LYS A 1 114 ? 20.504 41.106 9.377 1.00 18.27 111 LYS A O 1
ATOM 910 N N . VAL A 1 115 ? 19.268 39.449 9.955 1.00 16.76 112 VAL A N 1
ATOM 911 C CA . VAL A 1 115 ? 19.050 39.951 11.244 1.00 18.73 112 VAL A CA 1
ATOM 912 C C . VAL A 1 115 ? 20.308 40.016 12.102 1.00 18.59 112 VAL A C 1
ATOM 913 O O . VAL A 1 115 ? 20.539 41.013 12.777 1.00 16.72 112 VAL A O 1
ATOM 917 N N . ASN A 1 116 ? 21.160 38.954 11.916 1.00 18.84 113 ASN A N 1
ATOM 918 C CA . ASN A 1 116 ? 22.436 38.918 12.719 1.00 19.48 113 ASN A CA 1
ATOM 919 C C . ASN A 1 116 ? 23.132 40.195 12.400 1.00 20.04 113 ASN A C 1
ATOM 920 O O . ASN A 1 116 ? 23.793 40.762 13.201 1.00 20.88 113 ASN A O 1
ATOM 925 N N . VAL A 1 117 ? 23.205 40.503 11.141 1.00 22.60 114 VAL A N 1
ATOM 926 C CA . VAL A 1 117 ? 23.979 41.635 10.719 1.00 23.64 114 VAL A CA 1
ATOM 927 C C . VAL A 1 117 ? 23.453 42.905 11.248 1.00 24.15 114 VAL A C 1
ATOM 928 O O . VAL A 1 117 ? 24.132 43.891 11.736 1.00 26.34 114 VAL A O 1
ATOM 932 N N . LEU A 1 118 ? 22.152 43.033 11.268 1.00 25.24 115 LEU A N 1
ATOM 933 C CA . LEU A 1 118 ? 21.500 44.240 11.812 1.00 22.43 115 LEU A CA 1
ATOM 934 C C . LEU A 1 118 ? 21.830 44.467 13.227 1.00 27.01 115 LEU A C 1
ATOM 935 O O . LEU A 1 118 ? 21.758 45.585 13.778 1.00 29.38 115 LEU A O 1
ATOM 940 N N . LYS A 1 119 ? 21.897 43.431 13.955 1.00 21.70 116 LYS A N 1
ATOM 941 C CA . LYS A 1 119 ? 22.034 43.570 15.313 1.00 26.13 116 LYS A CA 1
ATOM 942 C C . LYS A 1 119 ? 23.488 43.746 15.711 1.00 25.08 116 LYS A C 1
ATOM 943 O O . LYS A 1 119 ? 23.770 43.932 16.911 1.00 33.41 116 LYS A O 1
ATOM 949 N N . GLN A 1 120 ? 24.425 43.820 14.813 1.00 31.95 117 GLN A N 1
ATOM 950 C CA . GLN A 1 120 ? 25.931 43.942 15.220 1.00 35.87 117 GLN A CA 1
ATOM 951 C C . GLN A 1 120 ? 26.339 45.377 15.589 1.00 39.82 117 GLN A C 1
ATOM 952 O O . GLN A 1 120 ? 27.219 45.672 16.432 1.00 44.85 117 GLN A O 1
#

Radius of gyration: 12.42 Å; Cα contacts (8 Å, |Δi|>4): 219; chains: 1; bounding box: 34×31×27 Å

GO terms:
  GO:0005515 protein binding (F, IPI)
  GO:0034512 box C/D sno(s)RNA binding (F, IMP)
  GO:0031428 box C/D methylation guide snoRNP complex (C, IMP)
  GO:0000492 box C/D snoRNP assembly (P, IMP)

Secondary structure (DSSP, 8-state):
---TT--S---HHHHHHHHHHHHT-SEEEESHHHHHHHHHHT--SEEEEES--SSGGGTTTHHHHHHHHT--EEEES-HHHHHHHTT-SS--SEEEEEE-S-HHHHHHHHHHHHHHT-

InterPro domains:
  IPR004037 Large ribosomal subunit protein eL8-like, conserved site [PS01082] (65-82)
  IPR004038 Ribosomal protein eL8/eL30/eS12/Gadd45 [PF01248] (15-105)
  IPR018492 Ribosomal protein eL8/Nhp2 family [PR00881] (27-41)
  IPR018492 Ribosomal protein eL8/Nhp2 family [PR00881] (46-59)
  IPR018492 Ribosomal protein eL8/Nhp2 family [PR00881] (62-72)
  IPR018492 Ribosomal protein eL8/Nhp2 family [PR00881] (72-86)
  IPR022481 Large ribosomal subunit protein eL8, archaea [MF_00326] (1-116)
  IPR022481 Large ribosomal subunit protein eL8, archaea [TIGR03677] (4-116)
  IPR029064 Ribosomal protein eL30-like superfamily [G3DSA:3.30.1330.30] (1-117)
  IPR029064 Ribosomal protein eL30-like superfamily [SSF55315] (4-106)
  IPR050257 Large ribosomal subunit protein eL8/uL1-like [PTHR23105] (5-110)

Foldseek 3Di:
DADPLAQFDDDPVLLVLVLQFLLQFPDKFFAQVRVLVCLVVVQFQEKEFERPDPVPVRCSCPVVSCVVSVHHYHYHHDQCSSQVSNVHNGGTRMMGRRGTRDPVSSVVSSVVSVVRND

Organism: Methanocaldococcus jannaschii (strain ATCC 43067 / DSM 2661 / JAL-1 / JCM 10045 / NBRC 100440) (NCBI:txid243232)

Solvent-accessible surface area: 6418 Å² total; per-residue (Å²): 186,69,18,127,3,14,108,28,129,0,57,150,119,15,21,113,51,0,32,59,15,3,66,86,20,133,103,24,62,86,20,15,92,67,0,29,117,2,0,91,186,50,57,4,90,0,0,0,0,0,11,42,7,158,95,57,146,63,0,46,78,0,0,149,20,0,90,112,105,64,26,28,2,0,0,1,51,23,63,105,63,0,0,157,20,9,67,59,180,94,41,4,15,0,0,0,0,19,74,35,38,48,63,147,89,11,154,71,8,32,101,83,1,55,88,56,81,193

Nearest PDB structures (foldseek):
  3paf-assembly2_B  TM=9.993E-01  e=4.393E-23  Methanocaldococcus jannaschii
  6k0a-assembly1_I  TM=9.514E-01  e=3.002E-20  Methanocaldococcus jannaschii DSM 2661
  2fc3-assembly1_A  TM=9.738E-01  e=3.462E-16  Aeropyrum pernix
  2czw-assembly1_A  TM=9.754E-01  e=4.846E-16  Pyrococcus horikoshii
  9e7f-assembly1_AF  TM=9.599E-01  e=1.889E-16  Pyrobaculum calidifontis JCM 11548

CATH classification: 3.30.1330.30